Protein AF-A0A1Y4AYS0-F1 (afdb_m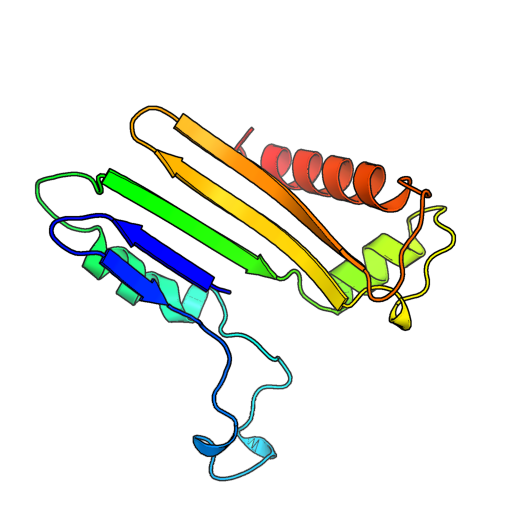onomer_lite)

Secondary structure (DSSP, 8-state):
-EEEEESSSEEEE--B--GGG-SSTTTS-SSSB--HHHHHHHHHHHH-SSS--SEEEEEEEPPHHHHHHHHHHS--S--GGGEEEEEEEEEEETTEEEEEEEEEESS-----HHHHHHHHHHHHHHHHTT--

Structure (mmCIF, N/CA/C/O backbone):
data_AF-A0A1Y4AYS0-F1
#
_entry.id   AF-A0A1Y4AYS0-F1
#
loop_
_atom_site.group_PDB
_atom_site.id
_atom_site.type_symbol
_atom_site.label_atom_id
_atom_site.label_alt_id
_atom_site.label_comp_id
_atom_site.label_asym_id
_atom_site.label_entity_id
_atom_site.label_seq_id
_atom_site.pdbx_PDB_ins_code
_atom_site.Cartn_x
_atom_site.Cartn_y
_atom_site.Cartn_z
_atom_site.occupancy
_atom_site.B_iso_or_equiv
_atom_site.auth_seq_id
_atom_site.auth_comp_id
_atom_site.auth_asym_id
_atom_site.auth_atom_id
_atom_site.pdbx_PDB_model_num
ATOM 1 N N . MET A 1 1 ? -4.566 1.650 -4.853 1.00 92.12 1 MET A N 1
ATOM 2 C CA . MET A 1 1 ? -4.697 1.980 -3.434 1.00 92.12 1 MET A CA 1
ATOM 3 C C . MET A 1 1 ? -5.841 1.151 -2.954 1.00 92.12 1 MET A C 1
ATOM 5 O O . MET A 1 1 ? -6.931 1.313 -3.480 1.00 92.12 1 MET A O 1
ATOM 9 N N . GLU A 1 2 ? -5.563 0.292 -1.995 1.00 95.50 2 GLU A N 1
ATOM 10 C CA . GLU A 1 2 ? -6.567 -0.527 -1.337 1.00 95.50 2 GLU A CA 1
ATOM 11 C C . GLU A 1 2 ? -6.761 -0.018 0.084 1.00 95.50 2 GLU A C 1
ATOM 13 O O . GLU A 1 2 ? -5.829 0.497 0.711 1.00 95.50 2 GLU A O 1
ATOM 18 N N . ALA A 1 3 ? -7.961 -0.184 0.626 1.00 96.50 3 ALA A N 1
ATOM 19 C CA . ALA A 1 3 ? -8.219 0.122 2.020 1.00 96.50 3 ALA A CA 1
ATOM 20 C C . ALA A 1 3 ? -9.182 -0.877 2.656 1.00 96.50 3 ALA A C 1
ATOM 22 O O . ALA A 1 3 ? -10.068 -1.437 2.016 1.00 96.50 3 ALA A O 1
ATOM 23 N N . SER A 1 4 ? -9.016 -1.104 3.951 1.00 96.44 4 SER A N 1
ATOM 24 C CA . SER A 1 4 ? -9.915 -1.918 4.759 1.00 96.44 4 SER A CA 1
ATOM 25 C C . SER A 1 4 ? -10.112 -1.266 6.119 1.00 96.44 4 SER A C 1
ATOM 27 O O . SER A 1 4 ? -9.142 -0.959 6.808 1.00 96.44 4 SER A O 1
ATOM 29 N N . PHE A 1 5 ? -11.363 -1.075 6.526 1.00 95.25 5 PHE A N 1
ATOM 30 C CA . PHE A 1 5 ? -11.723 -0.443 7.795 1.00 95.25 5 PHE A CA 1
ATOM 31 C C . PHE A 1 5 ? -12.588 -1.400 8.608 1.00 95.25 5 PHE A C 1
ATOM 33 O O . PHE A 1 5 ? -13.632 -1.847 8.135 1.00 95.25 5 PHE A O 1
ATOM 40 N N . LYS A 1 6 ? -12.170 -1.703 9.839 1.00 94.19 6 LYS A N 1
ATOM 41 C CA . LYS A 1 6 ? -12.925 -2.535 10.780 1.00 94.19 6 LYS A CA 1
ATOM 42 C C . LYS A 1 6 ? -13.646 -1.640 11.781 1.00 94.19 6 LYS A C 1
ATOM 44 O O . LYS A 1 6 ? -13.002 -0.940 12.563 1.00 94.19 6 LYS A O 1
ATOM 49 N N . LYS A 1 7 ? -14.976 -1.661 11.768 1.00 91.31 7 LYS A N 1
ATOM 50 C CA . LYS A 1 7 ? -15.832 -0.913 12.701 1.00 91.31 7 LYS A CA 1
ATOM 51 C C . LYS A 1 7 ? -16.981 -1.817 13.172 1.00 91.31 7 LYS A C 1
ATOM 53 O O . LYS A 1 7 ? -16.718 -2.975 13.474 1.00 91.31 7 LYS A O 1
ATOM 58 N N . GLU A 1 8 ? -18.231 -1.341 13.239 1.00 91.56 8 GLU A N 1
ATOM 59 C CA . GLU A 1 8 ? -19.400 -2.220 13.437 1.00 91.56 8 GLU A CA 1
ATOM 60 C C . GLU A 1 8 ? -19.540 -3.281 12.336 1.00 91.56 8 GLU A C 1
ATOM 62 O O . GLU A 1 8 ? -20.029 -4.376 12.592 1.00 91.56 8 GLU A O 1
ATOM 67 N N . ILE A 1 9 ? -19.074 -2.953 11.131 1.00 93.56 9 ILE A N 1
ATOM 68 C CA . ILE A 1 9 ? -18.920 -3.854 9.992 1.00 93.56 9 ILE A CA 1
ATOM 69 C C . ILE A 1 9 ? -17.548 -3.612 9.351 1.00 93.56 9 ILE A C 1
ATOM 71 O O . ILE A 1 9 ? -16.890 -2.600 9.629 1.00 93.56 9 ILE A O 1
ATOM 75 N N . SER A 1 10 ? -17.118 -4.541 8.501 1.00 95.00 10 SER A N 1
ATOM 76 C CA . SER A 1 10 ? -15.899 -4.395 7.705 1.00 95.00 10 SER A CA 1
ATOM 77 C C . SER A 1 10 ? -16.214 -3.720 6.375 1.00 95.00 10 SER A C 1
ATOM 79 O O . SER A 1 10 ? -17.080 -4.177 5.632 1.00 95.00 10 SER A O 1
ATOM 81 N N . TYR A 1 11 ? -15.488 -2.651 6.072 1.00 95.50 11 TYR A N 1
ATOM 82 C CA . TYR A 1 11 ? -15.537 -1.964 4.787 1.00 95.50 11 TYR A CA 1
ATOM 83 C C . TYR A 1 11 ? -14.265 -2.283 4.014 1.00 95.50 11 TYR A C 1
ATOM 85 O O . TYR A 1 11 ? -13.172 -2.165 4.571 1.00 95.50 11 TYR A O 1
ATOM 93 N N . HIS A 1 12 ? -14.405 -2.635 2.741 1.00 96.25 12 HIS A N 1
ATOM 94 C CA . HIS A 1 12 ? -13.288 -2.931 1.851 1.00 96.25 12 HIS A CA 1
ATOM 95 C C . HIS A 1 12 ? -13.370 -2.046 0.610 1.00 96.25 12 HIS A C 1
ATOM 97 O O . HIS A 1 12 ? -14.441 -1.871 0.031 1.00 96.25 12 HIS A O 1
ATOM 103 N N . ILE A 1 13 ? -12.232 -1.474 0.233 1.00 95.25 13 ILE A N 1
ATOM 104 C CA . ILE A 1 13 ? -12.043 -0.681 -0.975 1.00 95.25 13 ILE A CA 1
ATOM 105 C C . ILE A 1 13 ? -10.915 -1.350 -1.746 1.00 95.25 13 ILE A C 1
ATOM 107 O O . ILE A 1 13 ? -9.767 -1.305 -1.311 1.00 95.25 13 ILE A O 1
ATOM 111 N N . ASP A 1 14 ? -11.271 -1.973 -2.861 1.00 94.50 14 ASP A N 1
ATOM 112 C CA . ASP A 1 14 ? -10.334 -2.593 -3.798 1.00 94.50 14 ASP A CA 1
ATOM 113 C C . ASP A 1 14 ? -9.513 -1.518 -4.534 1.00 94.50 14 ASP A C 1
ATOM 115 O O . ASP A 1 14 ? -8.289 -1.499 -4.533 1.00 94.50 14 ASP A O 1
ATOM 119 N N . GLY A 1 15 ? -10.200 -0.511 -5.067 1.00 94.12 15 GLY A N 1
ATOM 120 C CA . GLY A 1 15 ? -9.551 0.679 -5.591 1.00 94.12 15 GLY A CA 1
ATOM 121 C C . GLY A 1 15 ? -8.774 0.488 -6.892 1.00 94.12 15 GLY A C 1
ATOM 122 O O . GLY A 1 15 ? -8.117 1.457 -7.292 1.00 94.12 15 GLY A O 1
ATOM 123 N N . HIS A 1 16 ? -8.860 -0.664 -7.569 1.00 94.31 16 HIS A N 1
ATOM 124 C CA . HIS A 1 16 ? -8.587 -0.738 -9.005 1.00 94.31 16 HIS A CA 1
ATOM 125 C C . HIS A 1 16 ? -9.627 0.099 -9.758 1.00 94.31 16 HIS A C 1
ATOM 127 O O . HIS A 1 16 ? -10.800 0.182 -9.373 1.00 94.31 16 HIS A O 1
ATOM 133 N N . LEU A 1 17 ? -9.189 0.779 -10.813 1.00 93.25 17 LEU A N 1
ATOM 134 C CA . LEU A 1 17 ? -10.100 1.476 -11.710 1.00 93.25 17 LEU A CA 1
ATOM 135 C C . LEU A 1 17 ? -10.781 0.445 -12.612 1.00 93.25 17 LEU A C 1
ATOM 137 O O . LEU A 1 17 ? -10.107 -0.355 -13.252 1.00 93.25 17 LEU A O 1
ATOM 141 N N . ASN A 1 18 ? -12.113 0.474 -12.663 1.00 92.81 18 ASN A N 1
ATOM 142 C CA . ASN A 1 18 ? -12.862 -0.382 -13.574 1.00 92.81 18 ASN A CA 1
ATOM 143 C C . ASN A 1 18 ? -12.779 0.198 -14.990 1.00 92.81 18 ASN A C 1
ATOM 145 O O . ASN A 1 18 ? -13.287 1.291 -15.230 1.00 92.81 18 ASN A O 1
ATOM 149 N N . GLU A 1 19 ? -12.125 -0.517 -15.901 1.00 89.50 19 GLU A N 1
ATOM 150 C CA . GLU A 1 19 ? -11.942 -0.076 -17.287 1.00 89.50 19 GLU A CA 1
ATOM 151 C C . GLU A 1 19 ? -13.286 0.099 -18.003 1.00 89.50 19 GLU A C 1
ATOM 153 O O . GLU A 1 19 ? -13.484 1.109 -18.672 1.00 89.50 19 GLU A O 1
ATOM 158 N N . ASP A 1 20 ? -14.240 -0.802 -17.750 1.00 92.31 20 ASP A N 1
ATOM 159 C CA . ASP A 1 20 ? -15.572 -0.811 -18.371 1.00 92.31 20 ASP A CA 1
ATOM 160 C C . ASP A 1 20 ? -16.476 0.343 -17.898 1.00 92.31 20 ASP A C 1
ATOM 162 O O . ASP A 1 20 ? -17.595 0.502 -18.382 1.00 92.31 20 ASP A O 1
ATOM 166 N N . PHE A 1 21 ? -16.031 1.135 -16.915 1.00 93.75 21 PHE A N 1
ATOM 167 C CA . PHE A 1 21 ? -16.764 2.312 -16.446 1.00 93.75 21 PHE A CA 1
ATOM 168 C C . PHE A 1 21 ? -16.555 3.543 -17.341 1.00 93.75 21 PHE A C 1
ATOM 170 O O . PHE A 1 21 ? -17.376 4.457 -17.301 1.00 93.75 21 PHE A O 1
ATOM 177 N N . PHE A 1 22 ? -15.458 3.606 -18.100 1.00 91.75 22 PHE A N 1
ATOM 178 C CA . PHE A 1 22 ? -15.112 4.774 -18.911 1.00 91.75 22 PHE A CA 1
ATOM 179 C C . PHE A 1 22 ? -15.590 4.584 -20.351 1.00 91.75 22 PHE A C 1
ATOM 181 O O . PHE A 1 22 ? -15.272 3.581 -20.985 1.00 91.75 22 PHE A O 1
ATOM 188 N N . ASP A 1 23 ? -16.308 5.571 -20.890 1.00 90.19 23 ASP A N 1
ATOM 189 C CA . ASP A 1 23 ? -16.874 5.494 -22.243 1.00 90.19 23 ASP A CA 1
ATOM 190 C C . ASP A 1 23 ? -15.804 5.654 -23.340 1.00 90.19 23 ASP A C 1
ATOM 192 O O . ASP A 1 23 ? -16.024 5.296 -24.500 1.00 90.19 23 ASP A O 1
ATOM 196 N N . SER A 1 24 ? -14.634 6.209 -22.998 1.00 89.62 24 SER A N 1
ATOM 197 C CA . SER A 1 24 ? -13.519 6.391 -23.929 1.00 89.62 24 SER A CA 1
ATOM 198 C C . SER A 1 24 ? -12.146 6.302 -23.261 1.00 89.62 24 SER A C 1
ATOM 200 O O . SER A 1 24 ? -11.963 6.698 -22.107 1.00 89.62 24 SER A O 1
ATOM 202 N N . ASP A 1 25 ? -11.138 5.896 -24.040 1.00 83.88 25 ASP A N 1
ATOM 203 C CA . ASP A 1 25 ? -9.736 5.858 -23.598 1.00 83.88 25 ASP A CA 1
ATOM 204 C C . ASP A 1 25 ? -9.207 7.236 -23.174 1.00 83.88 25 ASP A C 1
ATOM 206 O O . ASP A 1 25 ? -8.341 7.327 -22.309 1.00 83.88 25 ASP A O 1
ATOM 210 N N . SER A 1 26 ? -9.740 8.325 -23.738 1.00 86.06 26 SER A N 1
ATOM 211 C CA . SER A 1 26 ? -9.354 9.690 -23.356 1.00 86.06 26 SER A CA 1
ATOM 212 C C . SER A 1 26 ? -9.812 10.097 -21.955 1.00 86.06 26 SER A C 1
ATOM 214 O O . SER A 1 26 ? -9.203 10.975 -21.345 1.00 86.06 26 SER A O 1
ATOM 216 N N . GLU A 1 27 ? -10.885 9.493 -21.444 1.00 86.00 27 GLU A N 1
ATOM 217 C CA . GLU A 1 27 ? -11.378 9.736 -20.083 1.00 86.00 27 GLU A CA 1
ATOM 218 C C . GLU A 1 27 ? -10.690 8.837 -19.056 1.00 86.00 27 GLU A C 1
ATOM 220 O O . GLU A 1 27 ? -10.659 9.154 -17.861 1.00 86.00 27 GLU A O 1
ATOM 225 N N . ARG A 1 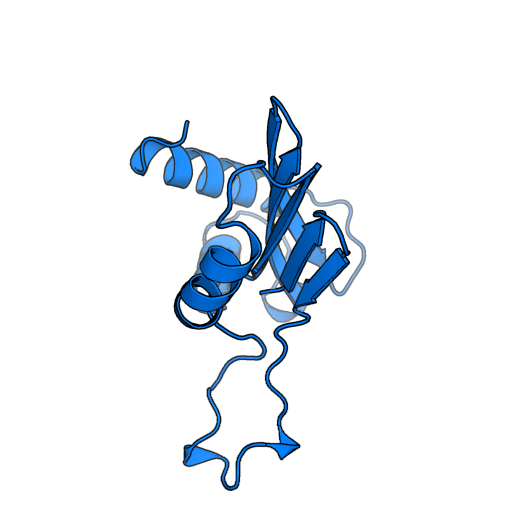28 ? -10.109 7.728 -19.523 1.00 87.06 28 ARG A N 1
ATOM 226 C CA . ARG A 1 28 ? -9.440 6.746 -18.688 1.00 87.06 28 ARG A CA 1
ATOM 227 C C . ARG A 1 28 ? -8.127 7.311 -18.132 1.00 87.06 28 ARG A C 1
ATOM 229 O O . ARG A 1 28 ? -7.224 7.677 -18.884 1.00 87.06 28 ARG A O 1
ATOM 236 N N . PRO A 1 29 ? -7.945 7.324 -16.803 1.00 89.56 29 PRO A N 1
ATOM 237 C CA . PRO A 1 29 ? -6.662 7.684 -16.218 1.00 89.56 29 PRO A CA 1
ATOM 238 C C . PRO A 1 29 ? -5.562 6.675 -16.589 1.00 89.56 29 PRO A C 1
ATOM 240 O O . PRO A 1 29 ? -5.770 5.468 -16.483 1.00 89.56 29 PRO A O 1
ATOM 243 N N . GLU A 1 30 ? -4.351 7.152 -16.901 1.00 88.62 30 GLU A N 1
ATOM 244 C CA . GLU A 1 30 ? -3.154 6.314 -17.128 1.00 88.62 30 GLU A CA 1
ATOM 245 C C . GLU A 1 30 ? -2.577 5.731 -15.819 1.00 88.62 30 GLU A C 1
ATOM 247 O O . GLU A 1 30 ? -1.413 5.919 -15.451 1.00 88.62 30 GLU A O 1
ATOM 252 N N . ARG A 1 31 ? -3.418 5.048 -15.047 1.00 88.69 31 ARG A N 1
ATOM 253 C CA . ARG A 1 31 ? -3.063 4.372 -13.797 1.00 88.69 31 ARG A CA 1
ATOM 254 C C . ARG A 1 31 ? -4.042 3.243 -13.534 1.00 88.69 31 ARG A C 1
ATOM 256 O O . ARG A 1 31 ? -5.204 3.316 -13.903 1.00 88.69 31 ARG A O 1
ATOM 263 N N . GLU A 1 32 ? -3.562 2.235 -12.831 1.00 89.69 32 GLU A N 1
ATOM 264 C CA . GLU A 1 32 ? -4.355 1.057 -12.481 1.00 89.69 32 GLU A CA 1
ATOM 265 C C . GLU A 1 32 ? -5.250 1.295 -11.262 1.00 89.69 32 GLU A C 1
ATOM 267 O O . GLU A 1 32 ? -6.347 0.758 -11.157 1.00 89.69 32 GLU A O 1
ATOM 272 N N . TYR A 1 33 ? -4.810 2.172 -10.359 1.00 93.00 33 TYR A N 1
ATOM 273 C CA . TYR A 1 33 ? -5.472 2.398 -9.086 1.00 93.00 33 TYR A CA 1
ATOM 274 C C . TYR A 1 33 ? -6.005 3.822 -8.903 1.00 93.00 33 TYR A C 1
ATOM 276 O O . TYR A 1 33 ? -5.414 4.817 -9.344 1.00 93.00 33 TYR A O 1
ATOM 284 N N . CYS A 1 34 ? -7.067 3.940 -8.107 1.00 94.19 34 CYS A N 1
ATOM 285 C CA . CYS A 1 34 ? -7.517 5.206 -7.544 1.00 94.19 34 CYS A CA 1
ATOM 286 C C . CYS A 1 34 ? -6.429 5.866 -6.659 1.00 94.19 34 CYS A C 1
ATOM 288 O O . CYS A 1 34 ? -5.562 5.207 -6.071 1.00 94.19 34 CYS A O 1
ATOM 290 N N . LEU A 1 35 ? -6.464 7.197 -6.563 1.00 94.69 35 LEU A N 1
ATOM 291 C CA . LEU A 1 35 ? -5.572 7.988 -5.725 1.00 94.69 35 LEU A CA 1
ATOM 292 C C . LEU A 1 35 ? -6.170 8.080 -4.326 1.00 94.69 35 LEU A C 1
ATOM 294 O O . LEU A 1 35 ? -7.377 8.253 -4.155 1.00 94.69 35 LEU A O 1
ATOM 298 N N . TRP A 1 36 ? -5.305 8.133 -3.312 1.00 93.81 36 TRP A N 1
ATOM 299 C CA . TRP A 1 36 ? -5.746 8.382 -1.938 1.00 93.81 36 TRP A CA 1
ATOM 300 C C . TRP A 1 36 ? -6.631 9.627 -1.815 1.00 93.81 36 TRP A C 1
ATOM 302 O O . TRP A 1 36 ? -7.630 9.598 -1.110 1.00 93.81 36 TRP A O 1
ATOM 312 N N . LYS A 1 37 ? -6.317 10.709 -2.540 1.00 94.19 37 LYS A N 1
ATOM 313 C CA . LYS A 1 37 ? -7.097 11.957 -2.488 1.00 94.19 37 LYS A CA 1
ATOM 314 C C . LYS A 1 37 ? -8.567 11.781 -2.902 1.00 94.19 37 LYS A C 1
ATOM 316 O O . LYS A 1 37 ? -9.404 12.538 -2.426 1.00 94.19 37 LYS A O 1
ATOM 321 N N . GLU A 1 38 ? -8.859 10.804 -3.761 1.00 94.19 38 GLU A N 1
ATOM 322 C CA . GLU A 1 38 ? -10.199 10.525 -4.298 1.00 94.19 38 GLU A CA 1
ATOM 323 C C . GLU A 1 38 ? -11.030 9.727 -3.294 1.00 94.19 38 GLU A C 1
ATOM 325 O O . GLU A 1 38 ? -12.205 10.009 -3.085 1.00 94.19 38 GLU A O 1
ATOM 330 N N . VAL A 1 39 ? -10.395 8.773 -2.610 1.00 94.25 39 VAL A N 1
ATOM 331 C CA . VAL A 1 39 ? -11.066 7.893 -1.646 1.00 94.25 39 VAL A CA 1
ATOM 332 C C . VAL A 1 39 ? -11.085 8.470 -0.233 1.00 94.25 39 VAL A C 1
ATOM 334 O O . VAL A 1 39 ? -11.989 8.175 0.549 1.00 94.25 39 VAL A O 1
ATOM 337 N N . ARG A 1 40 ? -10.114 9.323 0.112 1.00 93.75 40 ARG A N 1
ATOM 338 C CA . ARG A 1 40 ? -9.958 9.917 1.444 1.00 93.75 40 ARG A CA 1
ATOM 339 C C . ARG A 1 40 ? -11.281 10.461 2.003 1.00 93.75 40 ARG A C 1
ATOM 341 O O . ARG A 1 40 ? -11.579 10.115 3.142 1.00 93.75 40 ARG A O 1
ATOM 348 N N . PRO A 1 41 ? -12.103 11.248 1.280 1.00 94.25 41 PRO A N 1
ATOM 349 C CA . PRO A 1 41 ? -13.373 11.740 1.823 1.00 94.25 41 PRO A CA 1
ATOM 350 C C . PRO A 1 41 ? -14.311 10.619 2.302 1.00 94.25 41 PRO A C 1
ATOM 352 O O . PRO A 1 41 ? -14.884 10.715 3.388 1.00 94.25 41 PRO A O 1
ATOM 355 N N . PHE A 1 42 ? -14.406 9.525 1.541 1.00 92.06 42 PHE A N 1
ATOM 356 C CA . PHE A 1 42 ? -15.221 8.358 1.883 1.00 92.06 42 PHE A CA 1
ATOM 357 C C . PHE A 1 42 ? -14.634 7.593 3.070 1.00 92.06 42 PHE A C 1
ATOM 359 O O . PHE A 1 42 ? -15.350 7.316 4.030 1.00 92.06 42 PHE A O 1
ATOM 366 N N . ALA A 1 43 ? -13.321 7.349 3.071 1.00 92.69 43 ALA A N 1
ATOM 367 C CA . ALA A 1 43 ? -12.623 6.751 4.209 1.00 92.69 43 ALA A CA 1
ATOM 368 C C . ALA A 1 43 ? -12.878 7.539 5.506 1.00 92.69 43 ALA A C 1
ATOM 370 O O . ALA A 1 43 ? -13.216 6.957 6.535 1.00 92.69 43 ALA A O 1
ATOM 371 N N . PHE A 1 44 ? -12.804 8.873 5.440 1.00 91.69 44 PHE A N 1
ATOM 372 C CA . PHE A 1 44 ? -13.121 9.751 6.566 1.00 91.69 44 PHE A CA 1
ATOM 373 C C . PHE A 1 44 ? -14.574 9.601 7.028 1.00 91.69 44 PHE A C 1
ATOM 375 O O . PHE A 1 44 ? -14.812 9.579 8.232 1.00 91.69 44 PHE A O 1
ATOM 382 N N . SER A 1 45 ? -15.541 9.463 6.116 1.00 91.62 45 SER A N 1
ATOM 383 C CA . SER A 1 45 ? -16.938 9.218 6.503 1.00 91.62 45 SER A CA 1
ATOM 384 C C . SER A 1 45 ? -17.150 7.877 7.213 1.00 91.62 45 SER A C 1
ATOM 386 O O . SER A 1 45 ? -17.949 7.822 8.143 1.00 91.62 45 SER A O 1
ATOM 388 N N . ILE A 1 46 ? -16.394 6.834 6.846 1.00 90.75 46 ILE A N 1
ATOM 389 C CA . ILE A 1 46 ? -16.473 5.503 7.470 1.00 90.75 46 ILE A CA 1
ATOM 390 C C . ILE A 1 46 ? -15.954 5.552 8.913 1.00 90.75 46 ILE A C 1
ATOM 392 O O . ILE A 1 46 ? -16.595 5.037 9.832 1.00 90.75 46 ILE A O 1
ATOM 396 N N . ILE A 1 47 ? -14.796 6.186 9.122 1.00 89.81 47 ILE A N 1
ATOM 397 C CA . ILE A 1 47 ? -14.133 6.238 10.436 1.00 89.81 47 ILE A CA 1
ATOM 398 C C . ILE A 1 47 ? -14.702 7.320 11.361 1.00 89.81 47 ILE A C 1
ATOM 400 O O . ILE A 1 47 ? -14.489 7.266 12.571 1.00 89.81 47 ILE A O 1
ATOM 404 N N . LYS A 1 48 ? -15.416 8.317 10.821 1.00 87.44 48 LYS A N 1
ATOM 405 C CA . LYS A 1 48 ? -16.031 9.385 11.614 1.00 87.44 48 LYS A CA 1
ATOM 406 C C . LYS A 1 48 ? -17.129 8.807 12.509 1.00 87.44 48 LYS A C 1
ATOM 408 O O . LYS A 1 48 ? -18.042 8.124 12.055 1.00 87.44 48 LYS A O 1
ATOM 413 N N . GLY A 1 49 ? -17.083 9.133 13.797 1.00 85.56 49 GLY A N 1
ATOM 414 C CA . GLY A 1 49 ? -18.086 8.688 14.758 1.00 85.56 49 GLY A CA 1
ATOM 415 C C . GLY A 1 49 ? -17.647 8.897 16.201 1.00 85.56 49 GLY A C 1
ATOM 416 O O . GLY A 1 49 ? -16.609 9.495 16.466 1.00 85.56 49 GLY A O 1
ATOM 417 N N . LYS A 1 50 ? -18.456 8.398 17.144 1.00 83.25 50 LYS A N 1
ATOM 418 C CA . LYS A 1 50 ? -18.152 8.468 18.586 1.00 83.25 50 LYS A CA 1
ATOM 419 C C . LYS A 1 50 ? -17.097 7.455 19.037 1.00 83.25 50 LYS A C 1
ATOM 421 O O . LYS A 1 50 ? -16.478 7.656 20.073 1.00 83.25 50 LYS A O 1
ATOM 426 N N . ARG A 1 51 ? -16.945 6.348 18.307 1.00 86.31 51 ARG A N 1
ATOM 427 C CA . ARG A 1 51 ? -15.999 5.268 18.609 1.00 86.31 51 ARG A CA 1
ATOM 428 C C . ARG A 1 51 ? -14.969 5.194 17.493 1.00 86.31 51 ARG A C 1
ATOM 430 O O . ARG A 1 51 ? -15.345 5.297 16.326 1.00 86.31 51 ARG A O 1
ATOM 437 N N . LEU A 1 52 ? -13.708 5.012 17.867 1.00 85.50 52 LEU A N 1
ATOM 438 C CA . LEU A 1 52 ? -12.627 4.765 16.919 1.00 85.50 52 LEU A CA 1
ATOM 439 C C . LEU A 1 52 ? -12.839 3.414 16.210 1.00 85.50 52 LEU A C 1
ATOM 441 O O . LEU A 1 52 ? -13.458 2.516 16.792 1.00 85.50 52 LEU A O 1
ATOM 445 N N . PRO A 1 53 ? -12.354 3.259 14.966 1.00 88.38 53 PRO A N 1
ATOM 446 C CA . PRO A 1 53 ? -12.341 1.961 14.306 1.00 88.38 53 PRO A CA 1
ATOM 447 C C . PRO A 1 53 ? -11.484 0.960 15.094 1.00 88.38 53 PRO A C 1
ATOM 449 O O . PRO A 1 53 ? -10.489 1.328 15.714 1.00 88.38 53 PRO A O 1
ATOM 452 N N . LEU A 1 54 ? -11.858 -0.317 15.023 1.00 92.38 54 LEU A N 1
ATOM 453 C CA . LEU A 1 54 ? -11.112 -1.438 15.607 1.00 92.38 54 LEU A CA 1
ATOM 454 C C . LEU A 1 54 ? -9.810 -1.726 14.849 1.00 92.38 54 LEU A C 1
ATOM 456 O O . LEU A 1 54 ? -8.945 -2.430 15.353 1.00 92.38 54 LEU A O 1
ATOM 460 N N . GLY A 1 55 ? -9.688 -1.215 13.627 1.00 93.56 55 GLY A N 1
ATOM 461 C CA . GLY A 1 55 ? -8.474 -1.281 12.832 1.00 93.56 55 GLY A CA 1
ATOM 462 C C . GLY A 1 55 ? -8.680 -0.663 11.455 1.00 93.56 55 GLY A C 1
ATOM 463 O O . GLY A 1 55 ? -9.803 -0.583 10.948 1.00 93.56 55 GLY A O 1
ATOM 464 N N . CYS A 1 56 ? -7.594 -0.212 10.846 1.00 94.56 56 CYS A N 1
ATOM 465 C CA . CYS A 1 56 ? -7.582 0.352 9.505 1.00 94.56 56 CYS A CA 1
ATOM 466 C C . CYS A 1 56 ? -6.321 -0.116 8.783 1.00 94.56 56 CYS A C 1
ATOM 468 O O . CYS A 1 56 ? -5.231 -0.049 9.336 1.00 94.56 56 CYS A O 1
ATOM 470 N N . LYS A 1 57 ? -6.461 -0.576 7.546 1.00 96.00 57 LYS A N 1
ATOM 471 C CA . LYS A 1 57 ? -5.344 -0.877 6.656 1.00 96.00 57 LYS A CA 1
ATOM 472 C C . LYS A 1 57 ? -5.503 -0.033 5.402 1.00 96.00 57 LYS A C 1
ATOM 474 O O . LYS A 1 57 ? -6.566 -0.060 4.792 1.00 96.00 57 LYS A O 1
ATOM 479 N N . VAL A 1 58 ? -4.459 0.682 5.007 1.00 96.38 58 VAL A N 1
ATOM 480 C CA . VAL A 1 58 ? -4.385 1.399 3.729 1.00 96.38 58 VAL A CA 1
ATOM 481 C C . VAL A 1 58 ? -3.115 0.959 3.017 1.00 96.38 58 VAL A C 1
ATOM 483 O O . VAL A 1 58 ? -2.035 1.019 3.595 1.00 96.38 58 VAL A O 1
ATOM 486 N N . VAL A 1 59 ? -3.241 0.520 1.771 1.00 96.62 59 VAL A N 1
ATOM 487 C CA . VAL A 1 59 ? -2.124 0.093 0.926 1.00 96.62 59 VAL A CA 1
ATOM 488 C C . VAL A 1 59 ? -2.006 1.054 -0.243 1.00 96.62 59 VAL A C 1
ATOM 490 O O . VAL A 1 59 ? -2.927 1.202 -1.046 1.00 96.62 59 VAL A O 1
ATOM 493 N N . LEU A 1 60 ? -0.872 1.735 -0.340 1.00 95.56 60 LEU A N 1
ATOM 494 C CA . LEU A 1 60 ? -0.593 2.729 -1.368 1.00 95.56 60 LEU A CA 1
ATOM 495 C C . LEU A 1 60 ? 0.448 2.177 -2.334 1.00 95.56 60 LEU A C 1
ATOM 497 O O . LEU A 1 60 ? 1.581 1.944 -1.932 1.00 95.56 60 LEU A O 1
ATOM 501 N N . ALA A 1 61 ? 0.087 2.027 -3.605 1.00 94.81 61 ALA A N 1
ATOM 502 C CA . ALA A 1 61 ? 1.067 1.808 -4.662 1.00 94.81 61 ALA A CA 1
ATOM 503 C C . ALA A 1 61 ? 1.822 3.116 -4.938 1.00 94.81 61 ALA A C 1
ATOM 505 O O . ALA A 1 61 ? 1.209 4.188 -5.036 1.00 94.81 61 ALA A O 1
ATOM 506 N N . LEU A 1 62 ? 3.145 3.040 -5.056 1.00 93.62 62 LEU A N 1
ATOM 507 C CA . LEU A 1 62 ? 3.965 4.177 -5.453 1.00 93.62 62 LEU A CA 1
ATOM 508 C C . LEU A 1 62 ? 3.726 4.499 -6.940 1.00 93.62 62 LEU A C 1
ATOM 510 O O . LEU A 1 62 ? 3.519 3.591 -7.746 1.00 93.62 62 LEU A O 1
ATOM 514 N N . PRO A 1 63 ? 3.773 5.783 -7.341 1.00 91.38 63 PRO A N 1
ATOM 515 C CA . PRO A 1 63 ? 3.689 6.151 -8.750 1.00 91.38 63 PRO A CA 1
ATOM 516 C C . PRO A 1 63 ? 4.811 5.504 -9.569 1.00 91.38 63 PRO A C 1
ATOM 518 O O . PRO A 1 63 ? 5.954 5.468 -9.109 1.00 91.38 63 PRO A O 1
ATOM 521 N N . LYS A 1 64 ? 4.518 5.099 -10.814 1.00 90.94 64 LYS A N 1
ATOM 522 C CA . LYS A 1 64 ? 5.505 4.490 -11.729 1.00 90.94 64 LYS A CA 1
ATOM 523 C C . LYS A 1 64 ? 6.799 5.301 -11.819 1.00 90.94 64 LYS A C 1
ATOM 525 O O . LYS A 1 64 ? 7.874 4.747 -11.655 1.00 90.94 64 LYS A O 1
ATOM 530 N N . ALA A 1 65 ? 6.698 6.626 -11.945 1.00 91.69 65 ALA A N 1
ATOM 531 C CA . ALA A 1 65 ? 7.865 7.509 -11.990 1.00 91.69 65 ALA A CA 1
ATOM 532 C C . ALA A 1 65 ? 8.769 7.405 -10.744 1.00 91.69 65 ALA A C 1
ATOM 534 O O . ALA A 1 65 ? 9.991 7.470 -10.859 1.00 91.69 65 ALA A O 1
ATOM 535 N N . THR A 1 66 ? 8.186 7.230 -9.554 1.00 92.06 66 THR A N 1
ATOM 536 C CA . THR A 1 66 ? 8.945 7.036 -8.311 1.00 92.06 66 THR A CA 1
ATOM 537 C C . THR A 1 66 ? 9.592 5.656 -8.271 1.00 92.06 66 THR A C 1
ATOM 539 O O . THR A 1 66 ? 10.741 5.552 -7.858 1.00 92.06 66 THR A O 1
ATOM 542 N N . VAL A 1 67 ? 8.895 4.616 -8.735 1.00 93.62 67 VAL A N 1
ATOM 543 C CA . VAL A 1 67 ? 9.455 3.260 -8.849 1.00 93.62 67 VAL A CA 1
ATOM 544 C C . VAL A 1 67 ? 10.656 3.255 -9.798 1.00 93.62 67 VAL A C 1
ATOM 546 O O . VAL A 1 67 ? 11.741 2.841 -9.398 1.00 93.62 67 VAL A O 1
ATOM 549 N N . SER A 1 68 ? 10.510 3.814 -11.004 1.00 93.38 68 SER A N 1
ATOM 550 C CA . SER A 1 68 ? 11.598 3.947 -11.982 1.00 93.38 68 SER A CA 1
ATOM 551 C C . SER A 1 68 ? 12.791 4.728 -11.419 1.00 93.38 68 SER A C 1
ATOM 553 O O . SER A 1 68 ? 13.940 4.372 -11.666 1.00 93.38 68 SER A O 1
ATOM 555 N N . PHE A 1 69 ? 12.540 5.792 -10.649 1.00 93.56 69 PHE A N 1
ATOM 556 C CA . PHE A 1 69 ? 13.593 6.552 -9.972 1.00 93.56 69 PHE A CA 1
ATOM 557 C C . PHE A 1 69 ? 14.337 5.705 -8.930 1.00 93.56 69 PHE A C 1
ATOM 559 O O . PHE A 1 69 ? 15.563 5.684 -8.938 1.00 93.56 69 PHE A O 1
ATOM 566 N N . LEU A 1 70 ? 13.616 4.983 -8.068 1.00 93.81 70 LEU A N 1
ATOM 567 C CA . LEU A 1 70 ? 14.219 4.152 -7.022 1.00 93.81 70 LEU A CA 1
ATOM 568 C C . LEU A 1 70 ? 15.074 3.028 -7.606 1.00 93.81 70 LEU A C 1
ATOM 570 O O . LEU A 1 70 ? 16.177 2.807 -7.124 1.00 93.81 70 LEU A O 1
ATOM 574 N N . ILE A 1 71 ? 14.609 2.378 -8.675 1.00 93.38 71 ILE A N 1
ATOM 575 C CA . ILE A 1 71 ? 15.379 1.335 -9.364 1.00 93.38 71 ILE A CA 1
ATOM 576 C C . ILE A 1 71 ? 16.667 1.920 -9.957 1.00 93.38 71 ILE A C 1
ATOM 578 O O . ILE A 1 71 ? 17.733 1.344 -9.773 1.00 93.38 71 ILE A O 1
ATOM 582 N N . LYS A 1 72 ? 16.599 3.087 -10.613 1.00 92.06 72 LYS A N 1
ATOM 583 C CA . LYS A 1 72 ? 17.774 3.737 -11.225 1.00 92.06 72 LYS A CA 1
ATOM 584 C C . LYS A 1 72 ? 18.809 4.216 -10.210 1.00 92.06 72 LYS A C 1
ATOM 586 O O . LYS A 1 72 ? 20.000 4.147 -10.495 1.00 92.06 72 LYS A O 1
ATOM 591 N N . GLU A 1 73 ? 18.358 4.733 -9.072 1.00 90.12 73 GLU A N 1
ATOM 592 C CA . GLU A 1 73 ? 19.248 5.189 -7.999 1.00 90.12 73 GLU A CA 1
ATOM 593 C C . GLU A 1 73 ? 19.819 4.023 -7.191 1.00 90.12 73 GLU A C 1
ATOM 595 O O . GLU A 1 73 ? 20.934 4.116 -6.669 1.00 90.12 73 GLU A O 1
ATOM 600 N N . SER A 1 74 ? 19.068 2.925 -7.087 1.00 87.44 74 SER A N 1
ATOM 601 C CA . SER A 1 74 ? 19.547 1.716 -6.436 1.00 87.44 74 SER A CA 1
ATOM 602 C C . SER A 1 74 ? 20.677 1.079 -7.237 1.00 87.44 74 SER A C 1
ATOM 604 O O . SER A 1 74 ? 20.711 1.119 -8.466 1.00 87.44 74 SER A O 1
ATOM 606 N N . ARG A 1 75 ? 21.597 0.410 -6.543 1.00 84.38 75 ARG A N 1
ATOM 607 C CA . ARG A 1 75 ? 22.627 -0.422 -7.192 1.00 84.38 75 ARG A CA 1
ATOM 608 C C . ARG A 1 75 ? 22.147 -1.857 -7.414 1.00 84.38 75 ARG A C 1
ATOM 610 O O . ARG A 1 75 ? 22.965 -2.777 -7.415 1.00 84.38 75 ARG A O 1
ATOM 617 N N . CYS A 1 76 ? 20.835 -2.048 -7.532 1.00 87.94 76 CYS A N 1
ATOM 618 C CA . CYS A 1 76 ? 20.246 -3.367 -7.677 1.00 87.94 76 CYS A CA 1
ATOM 619 C C . CYS A 1 76 ? 20.435 -3.924 -9.090 1.00 87.94 76 CYS A C 1
ATOM 621 O O . CYS A 1 76 ? 20.742 -3.207 -10.044 1.00 87.94 76 CYS A O 1
ATOM 623 N N . SER A 1 77 ? 20.245 -5.233 -9.214 1.00 88.69 77 SER A N 1
ATOM 624 C CA . SER A 1 77 ? 20.284 -5.934 -10.501 1.00 88.69 77 SER A CA 1
ATOM 625 C C . SER A 1 77 ? 18.956 -5.896 -11.271 1.00 88.69 77 SER A C 1
ATOM 627 O O . SER A 1 77 ? 18.906 -6.346 -12.416 1.00 88.69 77 SER A O 1
ATOM 629 N N . PHE A 1 78 ? 17.894 -5.359 -10.662 1.00 91.38 78 PHE A N 1
ATOM 630 C CA . PHE A 1 78 ? 16.541 -5.376 -11.212 1.00 91.38 78 PHE A CA 1
ATOM 631 C C . PHE A 1 78 ? 16.318 -4.307 -12.280 1.00 91.38 78 PHE A C 1
ATOM 633 O O . PHE A 1 78 ? 16.841 -3.192 -12.223 1.00 91.38 78 PHE A O 1
ATOM 640 N N . ARG A 1 79 ? 15.462 -4.639 -13.241 1.00 90.75 79 ARG A N 1
ATOM 641 C CA . ARG A 1 79 ? 14.924 -3.735 -14.256 1.00 90.75 79 ARG A CA 1
ATOM 642 C C . ARG A 1 79 ? 13.489 -3.361 -13.892 1.00 90.75 79 ARG A C 1
ATOM 644 O O . ARG A 1 79 ? 12.830 -4.045 -13.116 1.00 90.75 79 ARG A O 1
ATOM 651 N N . GLU A 1 80 ? 12.970 -2.289 -14.491 1.00 90.19 80 GLU A N 1
ATOM 652 C CA . GLU A 1 80 ? 11.580 -1.855 -14.258 1.00 90.19 80 GLU A CA 1
ATOM 653 C C . GLU A 1 80 ? 10.558 -2.958 -14.589 1.00 90.19 80 GLU A C 1
ATOM 655 O O . GLU A 1 80 ? 9.527 -3.057 -13.938 1.00 90.19 80 GLU A O 1
ATOM 660 N N . GLU A 1 81 ? 10.864 -3.819 -15.561 1.00 91.56 81 GLU A N 1
ATOM 661 C CA . GLU A 1 81 ? 10.025 -4.956 -15.959 1.00 91.56 81 GLU A CA 1
ATOM 662 C C . GLU A 1 81 ? 10.025 -6.123 -14.961 1.00 91.56 81 GLU A C 1
ATOM 664 O O . GLU A 1 81 ? 9.085 -6.916 -14.976 1.00 91.56 81 GLU A O 1
ATOM 669 N N . ASP A 1 82 ? 11.022 -6.204 -14.074 1.00 92.50 82 ASP A N 1
ATOM 670 C CA . ASP A 1 82 ? 11.109 -7.227 -13.023 1.00 92.50 82 ASP A CA 1
ATOM 671 C C . ASP A 1 82 ? 10.257 -6.864 -11.798 1.00 92.50 82 ASP A C 1
ATOM 673 O O . ASP A 1 82 ? 9.983 -7.717 -10.949 1.00 92.50 82 ASP A O 1
ATOM 677 N N . ILE A 1 83 ? 9.825 -5.602 -11.700 1.00 93.50 83 ILE A N 1
ATOM 678 C CA . ILE A 1 83 ? 9.068 -5.055 -10.575 1.00 93.50 83 ILE A CA 1
ATOM 679 C C . ILE A 1 83 ? 7.631 -4.793 -11.016 1.00 93.50 83 ILE A C 1
ATOM 681 O O . ILE A 1 83 ? 7.358 -3.983 -11.896 1.00 93.50 83 ILE A O 1
ATOM 685 N N . GLU A 1 84 ? 6.680 -5.462 -10.375 1.00 92.56 84 GLU A N 1
ATOM 686 C CA . GLU A 1 84 ? 5.259 -5.199 -10.595 1.00 92.56 84 GLU A CA 1
ATOM 687 C C . GLU A 1 84 ? 4.818 -3.919 -9.880 1.00 92.56 84 GLU A C 1
ATOM 689 O O . GLU A 1 84 ? 4.078 -3.110 -10.437 1.00 92.56 84 GLU A O 1
ATOM 694 N N . GLY A 1 85 ? 5.318 -3.691 -8.665 1.00 93.50 85 GLY A N 1
ATOM 695 C CA . GLY A 1 85 ? 5.013 -2.480 -7.920 1.00 93.50 85 GLY A CA 1
ATOM 696 C C . GLY A 1 85 ? 5.749 -2.388 -6.595 1.00 93.50 85 GLY A C 1
ATOM 697 O O . GLY A 1 85 ? 6.237 -3.378 -6.054 1.00 93.50 85 GLY A O 1
ATOM 698 N N . ILE A 1 86 ? 5.802 -1.172 -6.058 1.00 95.44 86 ILE A N 1
ATOM 699 C CA . ILE A 1 86 ? 6.283 -0.895 -4.705 1.00 95.44 86 ILE A CA 1
ATOM 700 C C . ILE A 1 86 ? 5.119 -0.296 -3.930 1.00 95.44 86 ILE A C 1
ATOM 702 O O . ILE A 1 86 ? 4.431 0.601 -4.421 1.00 95.44 86 ILE A O 1
ATOM 706 N N . TYR A 1 87 ? 4.910 -0.783 -2.717 1.00 95.75 87 TYR A N 1
ATOM 707 C CA . TYR A 1 87 ? 3.743 -0.500 -1.905 1.00 95.75 87 TYR A CA 1
ATOM 708 C C . TYR A 1 87 ? 4.144 0.014 -0.528 1.00 95.75 87 TYR A C 1
ATOM 710 O O . TYR A 1 87 ? 5.115 -0.441 0.072 1.00 95.75 87 TYR A O 1
ATOM 718 N N . LEU A 1 88 ? 3.349 0.942 -0.010 1.00 95.56 88 LEU A N 1
ATOM 719 C CA . LEU A 1 88 ? 3.383 1.393 1.371 1.00 95.56 88 LEU A CA 1
ATOM 720 C C . LEU A 1 88 ? 2.119 0.900 2.069 1.00 95.56 88 LEU A C 1
ATOM 722 O O . LEU A 1 88 ? 1.010 1.321 1.738 1.00 95.56 88 LEU A O 1
ATOM 726 N N . ASN A 1 89 ? 2.286 0.018 3.041 1.00 96.25 89 ASN A N 1
ATOM 727 C CA . ASN A 1 89 ? 1.218 -0.489 3.881 1.00 96.25 89 ASN A CA 1
ATOM 728 C C . ASN A 1 89 ? 1.177 0.319 5.173 1.00 96.25 89 ASN A C 1
ATOM 730 O O . ASN A 1 89 ? 2.159 0.388 5.904 1.00 96.25 89 ASN A O 1
ATOM 734 N N . ILE A 1 90 ? 0.024 0.904 5.465 1.00 95.38 90 ILE A N 1
ATOM 735 C CA . ILE A 1 90 ? -0.258 1.620 6.702 1.00 95.38 90 ILE A CA 1
ATOM 736 C C . ILE A 1 90 ? -1.299 0.798 7.445 1.00 95.38 90 ILE A C 1
ATOM 738 O O . ILE 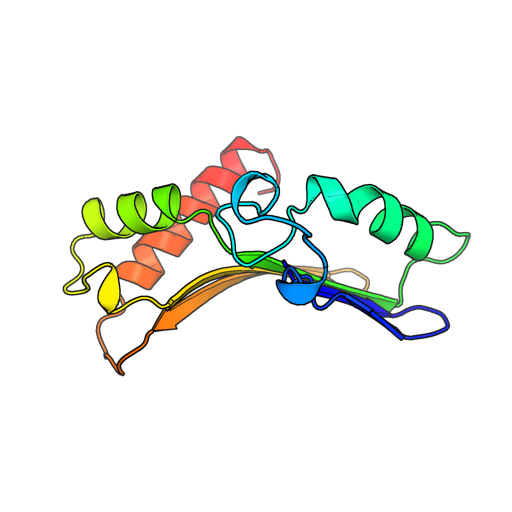A 1 90 ? -2.450 0.713 7.014 1.00 95.38 90 ILE A O 1
ATOM 742 N N . LEU A 1 91 ? -0.890 0.177 8.542 1.00 95.75 91 LEU A N 1
ATOM 743 C CA . LEU A 1 91 ? -1.749 -0.596 9.422 1.00 95.75 91 LEU A CA 1
ATOM 744 C C . LEU A 1 91 ? -1.913 0.157 10.738 1.00 95.75 91 LEU A C 1
ATOM 746 O O . LEU A 1 91 ? -0.954 0.399 11.463 1.00 95.75 91 LEU A O 1
ATOM 750 N N . TYR A 1 92 ? -3.146 0.525 11.037 1.00 93.12 92 TYR A N 1
ATOM 751 C CA . TYR A 1 92 ? -3.558 1.060 12.317 1.00 93.12 92 TYR A CA 1
ATOM 752 C C . TYR A 1 92 ? -4.327 -0.010 13.082 1.00 93.12 92 TYR A C 1
ATOM 754 O O . TYR A 1 92 ? -5.345 -0.527 12.608 1.00 93.12 92 TYR A O 1
ATOM 762 N N . GLU A 1 93 ? -3.867 -0.268 14.292 1.00 90.31 93 GLU A N 1
ATOM 763 C CA . GLU A 1 93 ? -4.582 -0.985 15.337 1.00 90.31 93 GLU A CA 1
ATOM 764 C C . GLU A 1 93 ? -4.685 -0.052 16.553 1.00 90.31 93 GLU A C 1
ATOM 766 O O . GLU A 1 93 ? -3.938 0.929 16.642 1.00 90.31 93 GLU A O 1
ATOM 771 N N . PRO A 1 94 ? -5.617 -0.286 17.492 1.00 85.56 94 PRO A N 1
ATOM 772 C CA . PRO A 1 94 ? -5.643 0.481 18.726 1.00 85.56 94 PRO A CA 1
ATOM 773 C C . PRO A 1 94 ? -4.241 0.503 19.350 1.00 85.56 94 PRO A C 1
ATOM 775 O O . PRO A 1 94 ? -3.613 -0.540 19.498 1.00 85.56 94 PRO A O 1
ATOM 778 N N . GLU A 1 95 ? -3.753 1.707 19.656 1.00 85.06 95 GLU A N 1
ATOM 779 C CA . GLU A 1 95 ? -2.437 1.978 20.263 1.00 85.06 95 GLU A CA 1
ATOM 780 C C . GLU A 1 95 ? -1.210 1.835 19.348 1.00 85.06 95 GLU A C 1
ATOM 782 O O . GLU A 1 95 ? -0.142 2.310 19.725 1.00 85.06 95 GLU A O 1
ATOM 787 N N . ASN A 1 96 ? -1.339 1.287 18.133 1.00 90.62 96 ASN A N 1
ATOM 788 C CA . ASN A 1 96 ? -0.198 1.067 17.243 1.00 90.62 96 ASN A CA 1
ATOM 789 C C . ASN A 1 96 ? -0.460 1.521 15.802 1.00 90.62 96 ASN A C 1
ATOM 791 O O . ASN A 1 96 ? -1.474 1.197 15.184 1.00 90.62 96 ASN A O 1
ATOM 795 N N . LEU A 1 97 ? 0.513 2.237 15.238 1.00 91.00 97 LEU A N 1
ATOM 796 C CA . LEU A 1 97 ? 0.586 2.529 13.811 1.00 91.00 97 LEU A CA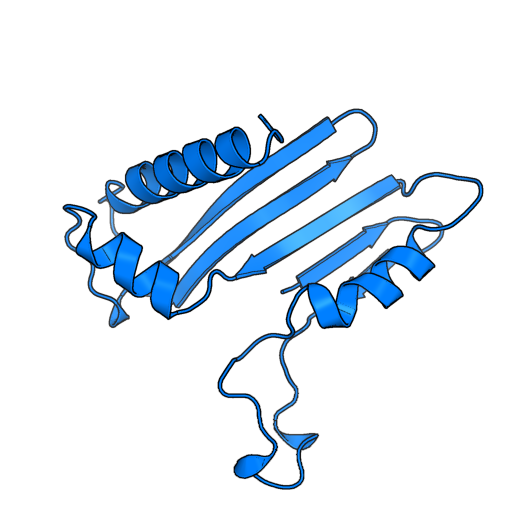 1
ATOM 797 C C . LEU A 1 97 ? 1.839 1.860 13.251 1.00 91.00 97 LEU A C 1
ATOM 799 O O . LEU A 1 97 ? 2.956 2.234 13.601 1.00 91.00 97 LEU A O 1
ATOM 803 N N . LEU A 1 98 ? 1.646 0.886 12.372 1.00 93.81 98 LEU A N 1
ATOM 804 C CA . LEU A 1 98 ? 2.713 0.191 11.674 1.00 93.81 98 LEU A CA 1
ATOM 805 C C . LEU A 1 98 ? 2.729 0.635 10.213 1.00 93.81 98 LEU A C 1
ATOM 807 O O . LEU A 1 98 ? 1.725 0.539 9.508 1.00 93.81 98 LEU A O 1
ATOM 811 N N . ILE A 1 99 ? 3.888 1.099 9.756 1.00 94.12 99 ILE A N 1
ATOM 812 C CA . ILE A 1 99 ? 4.129 1.412 8.351 1.00 94.12 99 ILE A CA 1
ATOM 813 C C . ILE A 1 99 ? 5.169 0.424 7.832 1.00 94.12 99 ILE A C 1
ATOM 815 O O . ILE A 1 99 ? 6.279 0.374 8.360 1.00 94.12 99 ILE A O 1
ATOM 819 N N . THR A 1 100 ? 4.818 -0.352 6.809 1.00 95.31 100 THR A N 1
ATOM 820 C CA . THR A 1 100 ? 5.749 -1.258 6.127 1.00 95.31 100 THR A CA 1
ATOM 821 C C . THR A 1 100 ? 5.808 -0.951 4.643 1.00 95.31 100 THR A C 1
ATOM 823 O O . THR A 1 100 ? 4.813 -0.570 4.023 1.00 95.31 100 THR A O 1
ATOM 826 N N . THR A 1 101 ? 6.983 -1.115 4.055 1.00 95.56 101 THR A N 1
ATOM 827 C CA . THR A 1 101 ? 7.142 -1.141 2.604 1.00 95.56 101 THR A CA 1
ATOM 828 C C . THR A 1 101 ? 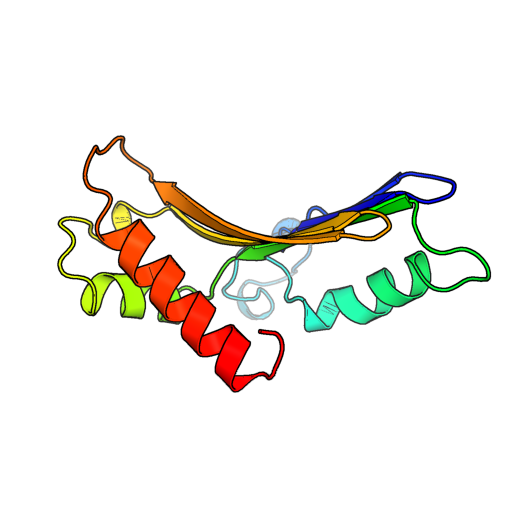6.963 -2.580 2.114 1.00 95.56 101 THR A C 1
ATOM 830 O O . THR A 1 101 ? 7.076 -3.541 2.878 1.00 95.56 101 THR A O 1
ATOM 833 N N . GLY A 1 102 ? 6.620 -2.744 0.844 1.00 94.44 102 GLY A N 1
ATOM 834 C CA . GLY A 1 102 ? 6.588 -4.042 0.186 1.00 94.44 102 GLY A CA 1
ATOM 835 C C . GLY A 1 102 ? 6.897 -3.878 -1.289 1.00 94.44 102 GLY A C 1
ATOM 836 O O . GLY A 1 102 ? 6.455 -2.913 -1.906 1.00 94.44 102 GLY A O 1
ATOM 837 N N . ILE A 1 103 ? 7.655 -4.807 -1.853 1.00 94.62 103 ILE A N 1
ATOM 838 C CA . ILE A 1 103 ? 7.975 -4.830 -3.279 1.00 94.62 103 ILE A CA 1
ATOM 839 C C . ILE A 1 103 ? 7.355 -6.099 -3.855 1.00 94.62 103 ILE A C 1
ATOM 841 O O . ILE A 1 103 ? 7.571 -7.184 -3.316 1.00 94.62 103 ILE A O 1
ATOM 845 N N . SER A 1 104 ? 6.566 -5.957 -4.919 1.00 93.50 104 SER A N 1
ATOM 846 C CA . SER A 1 104 ? 6.104 -7.094 -5.711 1.00 93.50 104 SER A CA 1
ATOM 847 C C . SER A 1 104 ? 7.057 -7.300 -6.878 1.00 93.50 104 SER A C 1
ATOM 849 O O . SER A 1 104 ? 7.201 -6.428 -7.740 1.00 93.50 104 SER A O 1
ATOM 851 N N . TYR A 1 105 ? 7.723 -8.449 -6.876 1.00 93.69 105 TYR A N 1
ATOM 852 C CA . TYR A 1 105 ? 8.632 -8.873 -7.930 1.00 93.69 105 TYR A CA 1
ATOM 853 C C . TYR A 1 105 ? 7.909 -9.834 -8.872 1.00 93.69 105 TYR A C 1
ATOM 855 O O . TYR A 1 105 ? 7.217 -10.747 -8.421 1.00 93.69 105 TYR A O 1
ATOM 863 N N . ARG A 1 106 ? 8.125 -9.691 -10.182 1.00 92.62 106 ARG A N 1
ATOM 864 C CA . ARG A 1 106 ? 7.630 -10.651 -11.184 1.00 92.62 106 ARG A CA 1
ATOM 865 C C . ARG A 1 106 ? 8.435 -11.946 -11.210 1.00 92.62 106 ARG A C 1
ATOM 867 O O . ARG A 1 106 ? 7.946 -12.973 -11.673 1.00 92.62 106 ARG A O 1
ATOM 874 N N . THR A 1 107 ? 9.666 -11.902 -10.709 1.00 86.12 107 THR A N 1
ATOM 875 C CA . THR A 1 107 ? 10.577 -13.045 -10.637 1.00 86.12 107 THR A CA 1
ATOM 876 C C . THR A 1 107 ? 11.182 -13.161 -9.250 1.00 86.12 107 THR A C 1
ATOM 878 O O . THR A 1 107 ? 11.490 -12.159 -8.610 1.00 86.12 107 THR A O 1
ATOM 881 N N . PHE A 1 108 ? 11.417 -14.390 -8.796 1.00 85.19 108 PHE A N 1
ATOM 882 C CA . PHE A 1 108 ? 12.106 -14.622 -7.532 1.00 85.19 108 PHE A CA 1
ATOM 883 C C . PHE A 1 108 ? 13.575 -14.177 -7.605 1.00 85.19 108 PHE A C 1
ATOM 885 O O . PHE A 1 108 ? 14.285 -14.524 -8.548 1.00 85.19 108 PHE A O 1
ATOM 892 N N . SER A 1 109 ? 14.040 -13.467 -6.577 1.00 84.81 109 SER A N 1
ATOM 893 C CA . SER A 1 109 ? 15.439 -13.077 -6.409 1.00 84.81 109 SER A CA 1
ATOM 894 C C . SER A 1 109 ? 15.828 -13.077 -4.931 1.00 84.81 109 SER A C 1
ATOM 896 O O . SER A 1 109 ? 14.990 -12.886 -4.052 1.00 84.81 109 SER A O 1
ATOM 898 N N . LEU A 1 110 ? 17.115 -13.304 -4.662 1.00 86.50 110 LEU A N 1
ATOM 899 C CA . LEU A 1 110 ? 17.714 -13.178 -3.329 1.00 86.50 110 LEU A CA 1
ATOM 900 C C . LEU A 1 110 ? 18.354 -11.798 -3.101 1.00 86.50 110 LEU A C 1
ATOM 902 O O . LEU A 1 110 ? 18.796 -11.510 -1.989 1.00 86.50 110 LEU A O 1
ATOM 906 N N . ASP A 1 111 ? 18.433 -10.964 -4.142 1.00 87.50 111 ASP A N 1
ATOM 907 C CA . ASP A 1 111 ? 18.948 -9.598 -4.060 1.00 87.50 111 ASP A CA 1
ATOM 908 C C . ASP A 1 111 ? 17.954 -8.709 -3.295 1.00 87.50 111 ASP A C 1
ATOM 910 O O . ASP A 1 111 ? 16.840 -8.472 -3.753 1.00 87.50 111 ASP A O 1
ATOM 914 N N . LYS A 1 112 ? 18.369 -8.219 -2.121 1.00 88.25 112 LYS A N 1
ATOM 915 C CA . LYS A 1 112 ? 17.571 -7.337 -1.249 1.00 88.25 112 LYS A CA 1
ATOM 916 C C . LYS A 1 112 ? 18.021 -5.877 -1.284 1.00 88.25 112 LYS A C 1
ATOM 918 O O . LYS A 1 112 ? 17.601 -5.087 -0.441 1.00 88.25 112 LYS A O 1
ATOM 923 N N . SER A 1 113 ? 18.906 -5.509 -2.209 1.00 90.69 113 SER A N 1
ATOM 924 C CA . SER A 1 113 ? 19.426 -4.138 -2.300 1.00 90.69 113 SER A CA 1
ATOM 925 C C . SER A 1 113 ? 18.307 -3.116 -2.519 1.00 90.69 113 SER A C 1
ATOM 927 O O . SER A 1 113 ? 18.242 -2.116 -1.808 1.00 90.69 113 SER A O 1
ATOM 929 N N . LEU A 1 114 ? 17.359 -3.420 -3.413 1.00 93.50 114 LEU A N 1
ATOM 930 C CA . LEU A 1 114 ? 16.217 -2.547 -3.681 1.00 93.50 114 LEU A CA 1
ATOM 931 C C . LEU A 1 114 ? 15.314 -2.365 -2.447 1.00 93.50 114 LEU A C 1
ATOM 933 O O . LEU A 1 114 ? 14.848 -1.256 -2.203 1.00 93.50 114 LEU A O 1
ATOM 937 N N . GLU A 1 115 ? 15.102 -3.411 -1.639 1.00 93.19 115 GLU A N 1
ATOM 938 C CA . GLU A 1 115 ? 14.331 -3.320 -0.384 1.00 93.19 115 GLU A CA 1
ATOM 939 C C . GLU A 1 115 ? 14.950 -2.299 0.577 1.00 93.19 115 GLU A C 1
ATOM 941 O O . GLU A 1 115 ? 14.244 -1.446 1.116 1.00 93.19 115 GLU A O 1
ATOM 946 N N . GLN A 1 116 ? 16.274 -2.346 0.747 1.00 92.06 116 GLN A N 1
ATOM 947 C CA . GLN A 1 116 ? 17.002 -1.434 1.632 1.00 92.06 116 GLN A CA 1
ATOM 948 C C . GLN A 1 116 ? 16.904 0.017 1.148 1.00 92.06 116 GLN A C 1
ATOM 950 O O . GLN A 1 116 ? 16.599 0.912 1.938 1.00 92.06 116 GLN A O 1
ATOM 955 N N . ASP A 1 117 ? 17.091 0.248 -0.153 1.00 92.81 117 ASP A N 1
ATOM 956 C CA . ASP A 1 117 ? 17.022 1.589 -0.741 1.00 92.81 117 ASP A CA 1
ATOM 957 C C . ASP A 1 117 ? 15.607 2.186 -0.657 1.00 92.81 117 ASP A C 1
ATOM 959 O O . ASP A 1 117 ? 15.440 3.378 -0.364 1.00 92.81 117 ASP A O 1
ATOM 963 N N . VAL A 1 118 ? 14.576 1.360 -0.863 1.00 94.62 118 VAL A N 1
ATOM 964 C CA . VAL A 1 118 ? 13.164 1.741 -0.713 1.00 94.62 118 VAL A CA 1
ATOM 965 C C . VAL A 1 118 ? 12.844 2.094 0.738 1.00 94.62 118 VAL A C 1
ATOM 967 O O . VAL A 1 118 ? 12.241 3.143 0.988 1.00 94.62 118 VAL A O 1
ATOM 970 N N . ASP A 1 119 ? 13.268 1.267 1.693 1.00 93.56 119 ASP A N 1
ATOM 971 C CA . ASP A 1 119 ? 13.082 1.522 3.123 1.00 93.56 119 ASP A CA 1
ATOM 972 C C . A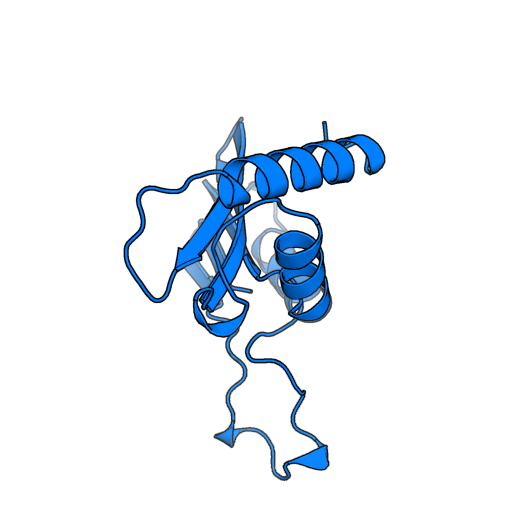SP A 1 119 ? 13.740 2.829 3.551 1.00 93.56 119 ASP A C 1
ATOM 974 O O . ASP A 1 119 ? 13.125 3.656 4.230 1.00 93.56 119 ASP A O 1
ATOM 978 N N . ASP A 1 120 ? 14.977 3.055 3.128 1.00 92.56 120 ASP A N 1
ATOM 979 C CA . ASP A 1 120 ? 15.723 4.256 3.473 1.00 92.56 120 ASP A CA 1
ATOM 980 C C . ASP A 1 120 ? 15.135 5.505 2.811 1.00 92.56 120 ASP A C 1
ATOM 982 O O . ASP A 1 120 ? 15.047 6.565 3.443 1.00 92.56 120 ASP A O 1
ATOM 986 N N . HIS A 1 121 ? 14.663 5.396 1.566 1.00 92.88 121 HIS A N 1
ATOM 987 C CA . HIS A 1 121 ? 13.908 6.465 0.921 1.00 92.88 121 HIS A CA 1
ATOM 988 C C . HIS A 1 121 ? 12.633 6.797 1.703 1.00 92.88 121 HIS A C 1
ATOM 990 O O . HIS A 1 121 ? 12.357 7.974 1.959 1.00 92.88 121 HIS A O 1
ATOM 996 N N . MET A 1 122 ? 11.876 5.780 2.118 1.00 93.00 122 MET A N 1
ATOM 997 C CA . MET A 1 122 ? 10.612 5.973 2.820 1.00 93.00 122 MET A CA 1
ATOM 998 C C . MET A 1 122 ? 10.818 6.549 4.223 1.00 93.00 122 MET A C 1
ATOM 1000 O O . MET A 1 122 ? 10.122 7.492 4.599 1.00 93.00 122 MET A O 1
ATOM 1004 N N . LYS A 1 123 ? 11.824 6.082 4.971 1.00 92.62 123 LYS A N 1
ATOM 1005 C CA . LYS A 1 123 ? 12.211 6.664 6.268 1.00 92.62 123 LYS A CA 1
ATOM 1006 C C . LYS A 1 123 ? 12.526 8.153 6.137 1.00 92.62 123 LYS A C 1
ATOM 1008 O O . LYS A 1 123 ? 11.951 8.962 6.863 1.00 92.62 123 LYS A O 1
ATOM 1013 N N . ARG A 1 124 ? 13.371 8.538 5.170 1.00 93.50 124 ARG A N 1
ATOM 1014 C CA . ARG A 1 124 ? 13.699 9.954 4.909 1.00 93.50 124 ARG A CA 1
ATOM 1015 C C . ARG A 1 124 ? 12.461 10.767 4.538 1.00 93.50 124 ARG A C 1
ATOM 1017 O O . ARG A 1 124 ? 12.311 11.907 4.980 1.00 93.50 124 ARG A O 1
ATOM 1024 N N . PHE A 1 125 ? 11.572 10.197 3.728 1.00 92.25 125 PHE A N 1
ATOM 1025 C CA . PHE A 1 125 ? 10.320 10.845 3.353 1.00 92.25 125 PHE A CA 1
ATOM 1026 C C . PHE A 1 125 ? 9.420 11.096 4.572 1.00 92.25 125 PHE A C 1
ATOM 1028 O O . PHE A 1 125 ? 8.952 12.222 4.753 1.00 92.25 125 PHE A O 1
ATOM 1035 N N . LEU A 1 126 ? 9.215 10.089 5.425 1.00 91.50 126 LEU A N 1
ATOM 1036 C CA . LEU A 1 126 ? 8.382 10.188 6.628 1.00 91.50 126 LEU A CA 1
ATOM 1037 C C . LEU A 1 126 ? 8.957 11.180 7.648 1.00 91.50 126 LEU A C 1
ATOM 1039 O O . LEU A 1 126 ? 8.206 12.009 8.167 1.00 91.50 126 LEU A O 1
ATOM 1043 N N . GLN A 1 127 ? 10.278 11.180 7.852 1.00 93.38 127 GLN A N 1
ATOM 1044 C CA . GLN A 1 127 ? 10.974 12.155 8.702 1.00 93.38 127 GLN A CA 1
ATOM 1045 C C . GLN A 1 127 ? 10.786 13.587 8.200 1.00 93.38 127 GLN A C 1
ATOM 1047 O O . GLN A 1 127 ? 10.394 14.483 8.945 1.00 93.38 127 GLN A O 1
ATOM 1052 N N . LYS A 1 128 ? 10.965 13.813 6.893 1.00 94.38 128 LYS A N 1
ATOM 1053 C CA . LYS A 1 128 ? 10.734 15.128 6.275 1.00 94.38 128 LYS A CA 1
ATOM 1054 C C . LYS A 1 128 ? 9.283 15.604 6.424 1.00 94.38 128 LYS A C 1
ATOM 1056 O O . LYS A 1 128 ? 9.018 16.803 6.345 1.00 94.38 128 LYS A O 1
ATOM 1061 N N . LYS A 1 129 ? 8.335 14.681 6.602 1.00 91.06 129 LYS A N 1
ATOM 1062 C CA . LYS A 1 129 ? 6.915 14.971 6.841 1.00 91.06 129 LYS A CA 1
ATOM 1063 C C . LYS A 1 129 ? 6.543 15.059 8.324 1.00 91.06 129 LYS A C 1
ATOM 1065 O O . LYS A 1 129 ? 5.383 15.349 8.602 1.00 91.06 129 LYS A O 1
ATOM 1070 N N . GLY A 1 130 ? 7.490 14.859 9.243 1.00 89.81 130 GLY A N 1
ATOM 1071 C CA . GLY A 1 130 ? 7.257 14.910 10.689 1.00 89.81 130 GLY A CA 1
ATOM 1072 C C . GLY A 1 130 ? 6.395 13.759 11.211 1.00 89.81 130 GLY A C 1
ATOM 1073 O O . GLY A 1 130 ? 5.694 13.925 12.203 1.00 89.81 130 GLY A O 1
ATOM 1074 N N . ILE A 1 131 ? 6.388 12.626 10.504 1.00 84.88 131 ILE A N 1
ATOM 1075 C CA . ILE A 1 131 ? 5.656 11.413 10.902 1.00 84.88 131 ILE A CA 1
ATOM 1076 C C . ILE A 1 131 ? 6.552 10.499 11.758 1.00 84.88 131 ILE A C 1
ATOM 1078 O O . ILE A 1 131 ? 6.039 9.744 12.582 1.00 84.88 131 ILE A O 1
ATOM 1082 N N . CYS A 1 132 ? 7.875 10.585 11.576 1.00 67.31 132 CYS A N 1
ATOM 1083 C CA . CYS A 1 132 ? 8.901 9.862 12.328 1.00 67.31 132 CYS A CA 1
ATOM 1084 C C . CYS A 1 132 ? 10.043 10.797 12.728 1.00 67.31 132 CYS A C 1
ATOM 1086 O O . CYS A 1 132 ? 10.251 11.799 12.005 1.00 67.31 132 CYS A O 1
#

Radius of gyration: 16.86 Å; chains: 1; bounding box: 42×30×44 Å

Foldseek 3Di:
DWKWFAAVHIDTDPFFDDPVVDPDPVVDDPDGGDDCVVCVVVVCVVQDDPDGTQKMKDKDWDDLVVVQVLVVVFPDPDDSVQWPTKIWIWIDHVPDTDIDIDTDGPDDDPDCRSVVSVVVVVVVVCVVVVND

pLDDT: mean 91.7, std 3.85, range [67.31, 96.62]

Sequence (132 aa):
MEASFKKEISYHIDGHLNEDFFDSDSERPEREYCLWKEVRPFAFSIIKGKRLPLGCKVVLALPKATVSFLIKESRCSFREEDIEGIYLNILYEPENLLITTGISYRTFSLDKSLEQDVDDHMKRFLQKKGIC